Protein AF-A0A128EYY6-F1 (afdb_monomer)

Foldseek 3Di:
DDDDPPPVVVVVVVVPDLFKKKWKKKKFDADLVQQQQLQVQVVCCCVPPVVQWAPWHWDDPSTIIMIITMHSPCQPCVVVQVSVVVSCVPRGPDCVPMDMDTPDMDGD

Structure (mmCIF, N/CA/C/O backbone):
data_AF-A0A128EYY6-F1
#
_entry.id   AF-A0A128EYY6-F1
#
loop_
_atom_site.group_PDB
_atom_site.id
_atom_site.type_symbol
_atom_site.label_atom_id
_atom_site.label_alt_id
_atom_site.label_comp_id
_atom_site.label_asym_id
_atom_site.label_entity_id
_atom_site.label_seq_id
_atom_site.pdbx_PDB_ins_code
_atom_site.Cartn_x
_atom_site.Cartn_y
_atom_site.Cartn_z
_atom_site.occupancy
_atom_site.B_iso_or_equiv
_atom_site.auth_seq_id
_atom_site.auth_comp_id
_atom_site.auth_asym_id
_atom_site.auth_atom_id
_atom_site.pdbx_PDB_model_num
ATOM 1 N N . MET A 1 1 ? 46.166 -17.366 -8.902 1.00 38.81 1 MET A N 1
ATOM 2 C CA . MET A 1 1 ? 45.695 -16.127 -9.554 1.00 38.81 1 MET A CA 1
ATOM 3 C C . MET A 1 1 ? 44.669 -16.522 -10.600 1.00 38.81 1 MET A C 1
ATOM 5 O O . MET A 1 1 ? 45.054 -16.881 -11.702 1.00 38.81 1 MET A O 1
ATOM 9 N N . PHE A 1 2 ? 43.388 -16.547 -10.237 1.00 36.69 2 PHE A N 1
ATOM 10 C CA . PHE A 1 2 ? 42.311 -16.664 -11.217 1.00 36.69 2 PHE A CA 1
ATOM 11 C C . PHE A 1 2 ? 41.722 -15.268 -11.385 1.00 36.69 2 PHE A C 1
ATOM 13 O O . PHE A 1 2 ? 41.136 -14.720 -10.456 1.00 36.69 2 PHE A O 1
ATOM 20 N N . ASN A 1 3 ? 41.988 -14.673 -12.546 1.00 44.25 3 ASN A N 1
ATOM 21 C CA . ASN A 1 3 ? 41.370 -13.431 -12.988 1.00 44.25 3 ASN A CA 1
ATOM 22 C C . ASN A 1 3 ? 39.874 -13.704 -13.175 1.00 44.25 3 ASN A C 1
ATOM 24 O O . ASN A 1 3 ? 39.481 -14.343 -14.149 1.00 44.25 3 ASN A O 1
ATOM 28 N N . CYS A 1 4 ? 39.056 -13.259 -12.225 1.00 40.97 4 CYS A N 1
ATOM 29 C CA . CYS A 1 4 ? 37.609 -13.200 -12.386 1.00 40.97 4 CYS A CA 1
ATOM 30 C C . CYS A 1 4 ? 37.292 -11.939 -13.210 1.00 40.97 4 CYS A C 1
ATOM 32 O O . CYS A 1 4 ? 37.697 -10.850 -12.798 1.00 40.97 4 CYS A O 1
ATOM 34 N N . PRO A 1 5 ? 36.648 -12.035 -14.385 1.00 48.62 5 PRO A N 1
ATOM 35 C CA . PRO A 1 5 ? 36.385 -10.874 -15.220 1.00 48.62 5 PRO A CA 1
ATOM 36 C C . PRO A 1 5 ? 35.180 -10.108 -14.660 1.00 48.62 5 PRO A C 1
ATOM 38 O O . PRO A 1 5 ? 34.040 -10.320 -15.061 1.00 48.62 5 PRO A O 1
ATOM 41 N N . THR A 1 6 ? 35.444 -9.169 -13.753 1.00 53.59 6 THR A N 1
ATOM 42 C CA . THR A 1 6 ? 34.456 -8.275 -13.114 1.00 53.59 6 THR A CA 1
ATOM 43 C C . THR A 1 6 ? 33.701 -7.370 -14.108 1.00 53.59 6 THR A C 1
ATOM 45 O O . THR A 1 6 ? 32.772 -6.667 -13.730 1.00 53.59 6 THR A O 1
ATOM 48 N N . LEU A 1 7 ? 34.066 -7.378 -15.394 1.00 46.00 7 LEU A N 1
ATOM 49 C CA . LEU A 1 7 ? 33.494 -6.510 -16.432 1.00 46.00 7 LEU A CA 1
ATOM 50 C C . LEU A 1 7 ? 32.302 -7.117 -17.196 1.00 46.00 7 LEU A C 1
ATOM 52 O O . LEU A 1 7 ? 31.549 -6.371 -17.822 1.00 46.00 7 LEU A O 1
ATOM 56 N N . VAL A 1 8 ? 32.086 -8.438 -17.137 1.00 50.12 8 VAL A N 1
ATOM 57 C CA . VAL A 1 8 ? 30.970 -9.078 -17.870 1.00 50.12 8 VAL A CA 1
ATOM 58 C C . VAL A 1 8 ? 29.649 -8.983 -17.094 1.00 50.12 8 VAL A C 1
ATOM 60 O O . VAL A 1 8 ? 28.594 -8.854 -17.705 1.00 50.12 8 VAL A O 1
ATOM 63 N N . LEU A 1 9 ? 29.702 -8.953 -15.756 1.00 50.09 9 LEU A N 1
ATOM 64 C CA . LEU A 1 9 ? 28.513 -8.784 -14.909 1.00 50.09 9 LEU A CA 1
ATOM 65 C C . LEU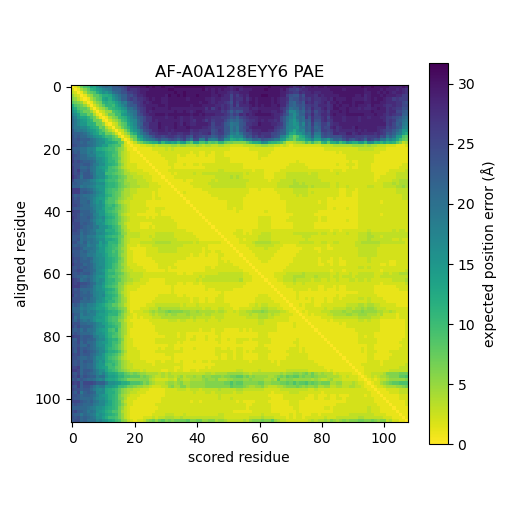 A 1 9 ? 27.891 -7.390 -15.039 1.00 50.09 9 LEU A C 1
ATOM 67 O O . LEU A 1 9 ? 26.677 -7.287 -15.168 1.00 50.09 9 LEU A O 1
ATOM 71 N N . ASN A 1 10 ? 28.706 -6.331 -15.097 1.00 47.41 10 ASN A N 1
ATOM 72 C CA . ASN A 1 10 ? 28.181 -4.973 -15.259 1.00 47.41 10 ASN A CA 1
ATOM 73 C C . ASN A 1 10 ? 27.470 -4.789 -16.605 1.00 47.41 10 ASN A C 1
ATOM 75 O O . ASN A 1 10 ? 26.422 -4.168 -16.660 1.00 47.41 10 ASN A O 1
ATOM 79 N N . THR A 1 11 ? 28.000 -5.354 -17.692 1.00 48.44 11 THR A N 1
ATOM 80 C CA . THR A 1 11 ? 27.432 -5.134 -19.035 1.00 48.44 11 THR A CA 1
ATOM 81 C C . THR A 1 11 ? 26.133 -5.920 -19.265 1.00 48.44 11 THR A C 1
ATOM 83 O O . THR A 1 11 ? 25.305 -5.495 -20.061 1.00 48.44 11 THR A O 1
ATOM 86 N N . LEU A 1 12 ? 25.928 -7.038 -18.558 1.00 48.50 12 LEU A N 1
ATOM 87 C CA . LEU A 1 12 ? 24.669 -7.791 -18.601 1.00 48.50 12 LEU A CA 1
ATOM 88 C C . LEU A 1 12 ? 23.585 -7.185 -17.698 1.00 48.50 12 LEU A C 1
ATOM 90 O O . LEU A 1 12 ? 22.416 -7.282 -18.057 1.00 48.50 12 LEU A O 1
ATOM 94 N N . LEU A 1 13 ? 23.960 -6.520 -16.595 1.00 49.78 13 LEU A N 1
ATOM 95 C CA . LEU A 1 13 ? 23.015 -5.772 -15.756 1.00 49.78 13 LEU A CA 1
ATOM 96 C C . LEU A 1 13 ? 22.379 -4.594 -16.515 1.00 49.78 13 LEU A C 1
ATOM 98 O O . LEU A 1 13 ? 21.193 -4.367 -16.378 1.00 49.78 13 LEU A O 1
ATOM 102 N N . TYR A 1 14 ? 23.137 -3.893 -17.368 1.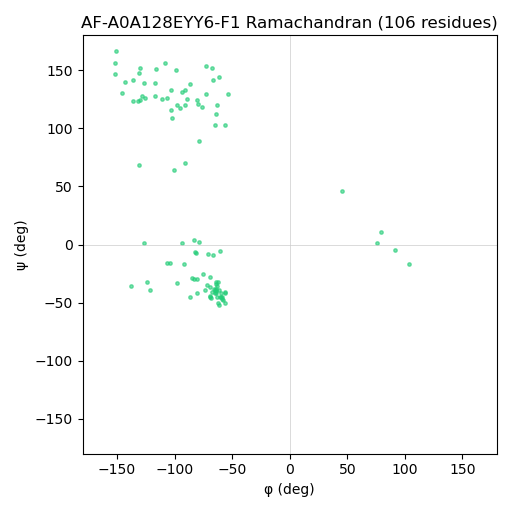00 46.44 14 TYR A N 1
ATOM 103 C CA . TYR A 1 14 ? 22.616 -2.773 -18.174 1.00 46.44 14 TYR A CA 1
ATOM 104 C C . TYR A 1 14 ? 21.892 -3.193 -19.473 1.00 46.44 14 TYR A C 1
ATOM 106 O O . TYR A 1 14 ? 21.396 -2.329 -20.195 1.00 46.44 14 TYR A O 1
ATOM 114 N N . ALA A 1 15 ? 21.901 -4.483 -19.836 1.00 48.53 15 ALA A N 1
ATOM 115 C C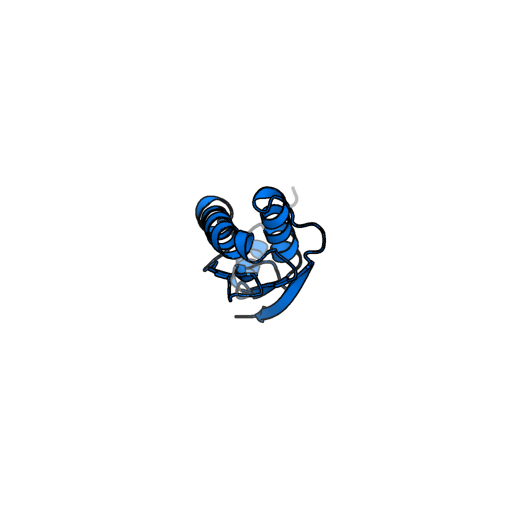A . ALA A 1 15 ? 21.370 -4.979 -21.115 1.00 48.53 15 ALA A CA 1
ATOM 116 C C . ALA A 1 15 ? 20.035 -5.734 -20.992 1.00 48.53 15 ALA A C 1
ATOM 118 O O . ALA A 1 15 ? 19.356 -5.926 -22.002 1.00 48.53 15 ALA A O 1
ATOM 119 N N . TYR A 1 16 ? 19.649 -6.144 -19.784 1.00 53.91 16 TYR A N 1
ATOM 120 C CA . TYR A 1 16 ? 18.244 -6.336 -19.443 1.00 53.91 16 TYR A CA 1
ATOM 121 C C . TYR A 1 16 ? 17.709 -4.942 -19.126 1.00 53.91 16 TYR A C 1
ATOM 123 O O . TYR A 1 16 ? 18.308 -4.253 -18.309 1.00 53.91 16 TYR A O 1
ATOM 131 N N . GLY A 1 17 ? 16.648 -4.479 -19.790 1.00 56.06 17 GLY A N 1
ATOM 132 C CA . GLY A 1 17 ? 15.929 -3.330 -19.238 1.00 56.06 17 GLY A CA 1
ATOM 133 C C . GLY A 1 17 ? 15.570 -3.686 -17.800 1.00 56.06 17 GLY A C 1
ATOM 134 O O . GLY A 1 17 ? 15.104 -4.806 -17.583 1.00 56.06 17 GLY A O 1
ATOM 135 N N . ASP A 1 18 ? 15.873 -2.813 -16.837 1.00 71.12 18 ASP A N 1
ATOM 136 C CA . ASP A 1 18 ? 15.404 -2.996 -15.466 1.00 71.12 18 ASP A CA 1
ATOM 137 C C . ASP A 1 18 ? 13.881 -3.103 -15.564 1.00 71.12 18 ASP A C 1
ATOM 139 O O . ASP A 1 18 ? 13.204 -2.121 -15.876 1.00 71.12 18 ASP A O 1
ATOM 143 N N . PHE A 1 19 ? 13.360 -4.329 -15.461 1.00 84.62 19 PHE A N 1
ATOM 144 C CA . PHE A 1 19 ? 11.930 -4.564 -15.533 1.00 84.62 19 PHE A CA 1
ATOM 145 C C . PHE A 1 19 ? 11.331 -3.862 -14.330 1.00 84.62 19 PHE A C 1
ATOM 147 O O . PHE A 1 19 ? 11.593 -4.243 -13.191 1.00 84.62 19 PHE A O 1
ATOM 154 N N . MET A 1 20 ? 10.566 -2.812 -14.589 1.00 94.12 20 MET A N 1
ATOM 155 C CA . MET A 1 20 ? 9.792 -2.154 -13.560 1.00 94.12 20 MET A CA 1
ATOM 156 C C . MET A 1 20 ? 8.458 -2.878 -13.456 1.00 94.12 20 MET A C 1
ATOM 158 O O . MET A 1 20 ? 7.839 -3.231 -14.457 1.00 94.12 20 MET A O 1
ATOM 162 N N . TYR A 1 21 ? 8.004 -3.081 -12.232 1.00 97.31 21 TYR A N 1
ATOM 163 C CA . TYR A 1 21 ? 6.723 -3.679 -11.921 1.00 97.31 21 TYR A CA 1
ATOM 164 C C . TYR A 1 21 ? 5.884 -2.657 -11.180 1.00 97.31 21 TYR A C 1
ATOM 166 O O . TYR A 1 21 ? 6.324 -2.097 -10.177 1.00 97.31 21 TYR A O 1
ATOM 174 N N . ARG A 1 22 ? 4.664 -2.418 -11.654 1.00 98.50 22 ARG A N 1
ATOM 175 C CA . ARG A 1 22 ? 3.635 -1.720 -10.890 1.00 98.50 22 ARG A CA 1
ATOM 176 C C . ARG A 1 22 ? 2.825 -2.745 -10.115 1.00 98.50 22 ARG A C 1
ATOM 178 O O . ARG A 1 22 ? 2.175 -3.599 -10.717 1.00 98.50 22 ARG A O 1
ATOM 185 N N . VAL A 1 23 ? 2.827 -2.626 -8.794 1.00 98.75 23 VAL A N 1
ATOM 186 C CA . VAL A 1 23 ? 2.055 -3.486 -7.896 1.00 98.75 23 VAL A CA 1
ATOM 187 C C . VAL A 1 23 ? 0.882 -2.690 -7.348 1.00 98.75 23 VAL A C 1
ATOM 189 O O . VAL A 1 23 ? 1.067 -1.614 -6.781 1.00 98.75 23 VAL A O 1
ATOM 192 N N . THR A 1 24 ? -0.329 -3.223 -7.501 1.00 98.81 24 THR A N 1
ATOM 193 C CA . THR A 1 24 ? -1.548 -2.654 -6.913 1.00 98.81 24 THR A CA 1
ATOM 194 C C . THR A 1 24 ? -2.060 -3.582 -5.822 1.00 98.81 24 THR A C 1
ATOM 196 O O . THR A 1 24 ? -2.321 -4.760 -6.070 1.00 98.81 24 THR A O 1
ATOM 199 N N . LEU A 1 25 ? -2.245 -3.052 -4.616 1.00 98.88 25 LEU A N 1
ATOM 200 C CA . LEU A 1 25 ? -2.774 -3.753 -3.453 1.00 98.88 25 LEU A CA 1
ATOM 201 C C . LEU A 1 25 ? -4.102 -3.146 -3.002 1.00 98.88 25 LEU A C 1
ATOM 203 O O . LEU A 1 25 ? -4.342 -1.941 -3.115 1.00 98.88 25 LEU A O 1
ATOM 207 N N . VAL A 1 26 ? -4.945 -3.983 -2.400 1.00 98.69 26 VAL A N 1
ATOM 208 C CA . VAL A 1 26 ? -6.184 -3.549 -1.748 1.00 98.69 26 VAL A CA 1
ATOM 209 C C . VAL A 1 26 ? -6.257 -4.145 -0.350 1.00 98.69 26 VAL A C 1
ATOM 211 O O . VAL A 1 26 ? -6.221 -5.364 -0.191 1.00 98.69 26 VAL A O 1
ATOM 214 N N . CYS A 1 27 ? -6.419 -3.294 0.663 1.00 98.50 27 CYS A N 1
ATOM 215 C CA . CYS A 1 27 ? -6.810 -3.704 2.007 1.00 98.50 27 CYS A CA 1
ATOM 216 C C . CYS A 1 27 ? -8.315 -3.515 2.196 1.00 98.50 27 CYS A C 1
ATOM 218 O O . CYS A 1 27 ? -8.846 -2.407 2.079 1.00 98.50 27 CYS A O 1
ATOM 220 N N . ARG A 1 28 ? -8.994 -4.621 2.490 1.00 97.94 28 ARG A N 1
ATOM 221 C CA . ARG A 1 28 ? -10.441 -4.699 2.710 1.00 97.94 28 ARG A CA 1
ATOM 222 C C . ARG A 1 28 ? -10.734 -4.926 4.185 1.00 97.94 28 ARG A C 1
ATOM 224 O O . ARG A 1 28 ? -9.912 -5.496 4.896 1.00 97.94 28 ARG A O 1
ATOM 231 N N . GLY A 1 29 ? -11.931 -4.553 4.631 1.00 96.56 29 GLY A N 1
ATOM 232 C CA . GLY A 1 29 ? -12.408 -4.874 5.983 1.00 96.56 29 GLY A CA 1
ATOM 233 C C . GLY A 1 29 ? -11.855 -3.975 7.093 1.00 96.56 29 GLY A C 1
ATOM 234 O O . GLY A 1 29 ? -12.057 -4.274 8.267 1.00 96.56 29 GLY A O 1
ATOM 235 N N . LEU A 1 30 ? -11.190 -2.870 6.741 1.00 96.12 30 LEU A N 1
ATOM 236 C CA . LEU A 1 30 ? -10.861 -1.815 7.697 1.00 96.12 30 LEU A CA 1
ATOM 237 C C . LEU A 1 30 ? -12.132 -1.112 8.182 1.00 96.12 30 LEU A C 1
ATOM 239 O O . LEU A 1 30 ? -13.134 -1.015 7.467 1.00 96.12 30 LEU A O 1
ATOM 243 N N . ARG A 1 31 ? -12.081 -0.573 9.402 1.00 95.38 31 ARG A N 1
ATOM 244 C CA . ARG A 1 31 ? -13.134 0.326 9.877 1.00 95.38 31 ARG A CA 1
ATOM 245 C C . ARG A 1 31 ? -13.088 1.612 9.057 1.00 95.38 31 ARG A C 1
ATOM 247 O O . ARG A 1 31 ? -12.014 2.113 8.728 1.00 95.38 31 ARG A O 1
ATOM 254 N N . LYS A 1 32 ? -14.259 2.164 8.740 1.00 95.12 32 LYS A N 1
ATOM 255 C CA . LYS A 1 32 ? -14.372 3.321 7.837 1.00 95.12 32 LYS A CA 1
ATOM 256 C C . LYS A 1 32 ? -13.674 4.563 8.377 1.00 95.12 32 LYS A C 1
ATOM 258 O O . LYS A 1 32 ? -13.181 5.373 7.601 1.00 95.12 32 LYS A O 1
ATOM 263 N N . GLU A 1 33 ? -13.664 4.707 9.695 1.00 95.38 33 GLU A N 1
ATOM 264 C CA . GLU A 1 33 ? -12.989 5.783 10.406 1.00 95.38 33 GLU A CA 1
ATOM 265 C C . GLU A 1 33 ? -11.457 5.694 10.338 1.00 95.38 33 GLU A C 1
ATOM 267 O O . GLU A 1 33 ? -10.813 6.738 10.355 1.00 95.38 33 GLU A O 1
ATOM 272 N N . ASP A 1 34 ? -10.885 4.494 10.190 1.00 96.56 34 ASP A N 1
ATOM 273 C CA . ASP A 1 34 ? -9.429 4.290 10.201 1.00 96.56 34 ASP A CA 1
ATOM 274 C C . ASP A 1 34 ? -8.806 4.531 8.810 1.00 96.56 34 ASP A C 1
ATOM 276 O O . ASP A 1 34 ? -7.651 4.933 8.693 1.00 96.56 34 ASP A O 1
ATOM 280 N N . GLY A 1 35 ? -9.573 4.306 7.736 1.00 96.69 35 GLY A N 1
ATOM 281 C CA . GLY A 1 35 ? -9.089 4.347 6.352 1.00 96.69 35 GLY A CA 1
ATOM 282 C C . GLY A 1 35 ? -8.407 5.658 5.925 1.00 96.69 35 GLY A C 1
ATOM 283 O O . GLY A 1 35 ? -7.294 5.603 5.394 1.00 96.69 35 GLY A O 1
ATOM 284 N N . PRO A 1 36 ? -9.017 6.842 6.145 1.00 98.06 36 PRO A N 1
ATOM 285 C CA . PRO A 1 36 ? -8.412 8.115 5.758 1.00 98.06 36 PRO A CA 1
ATOM 286 C C . PRO A 1 36 ? -7.068 8.391 6.444 1.00 98.06 36 PRO A C 1
ATOM 288 O O . PRO A 1 36 ? -6.115 8.789 5.773 1.00 98.06 36 PRO A O 1
ATOM 291 N N . GLU A 1 37 ? -6.968 8.160 7.755 1.00 98.19 37 GLU A N 1
ATOM 292 C CA . GLU A 1 37 ? -5.728 8.386 8.509 1.00 98.19 37 GLU A CA 1
ATOM 293 C C . GLU A 1 37 ? -4.650 7.377 8.100 1.00 98.19 37 GLU A C 1
ATOM 295 O O . GLU A 1 37 ? -3.546 7.784 7.734 1.00 98.19 37 GLU A O 1
ATOM 300 N N . ALA A 1 38 ? -5.009 6.092 7.999 1.00 98.06 38 ALA A N 1
ATOM 301 C CA . ALA A 1 38 ? -4.108 5.046 7.525 1.00 98.06 38 ALA A CA 1
ATOM 302 C C . ALA A 1 38 ? -3.536 5.358 6.133 1.00 98.06 38 ALA A C 1
ATOM 304 O O . ALA A 1 38 ? -2.340 5.189 5.910 1.00 98.06 38 ALA A O 1
ATOM 305 N N . SER A 1 39 ? -4.356 5.870 5.204 1.00 98.38 39 SER A N 1
ATOM 306 C CA . SER A 1 39 ? -3.874 6.257 3.870 1.00 98.38 39 SER A CA 1
ATOM 307 C C . SER A 1 39 ? -2.786 7.332 3.925 1.00 98.38 39 SER A C 1
ATOM 309 O O . S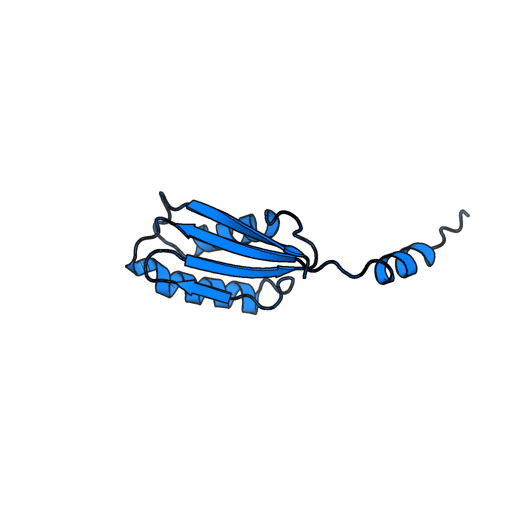ER A 1 39 ? -1.776 7.227 3.231 1.00 98.38 39 SER A O 1
ATOM 311 N N . SER A 1 40 ? -2.958 8.327 4.798 1.00 98.50 40 SER A N 1
ATOM 312 C CA . SER A 1 40 ? -2.026 9.442 4.964 1.00 98.50 40 SER A CA 1
ATOM 313 C C . SER A 1 40 ? -0.712 8.988 5.592 1.00 98.50 40 SER A C 1
ATOM 315 O O . SER A 1 40 ? 0.361 9.353 5.115 1.00 98.50 40 SER A O 1
ATOM 317 N N . ASP A 1 41 ? -0.778 8.170 6.640 1.00 98.56 41 ASP A N 1
ATOM 318 C CA . ASP A 1 41 ? 0.416 7.737 7.366 1.00 98.56 41 ASP A CA 1
ATOM 319 C C . ASP A 1 41 ? 1.238 6.718 6.579 1.00 98.56 41 ASP A C 1
ATOM 321 O O . ASP A 1 41 ? 2.461 6.843 6.506 1.00 98.56 41 ASP A O 1
ATOM 325 N N . ILE A 1 42 ? 0.579 5.792 5.879 1.00 98.56 42 ILE A N 1
ATOM 326 C CA . ILE A 1 42 ? 1.257 4.860 4.973 1.00 98.56 42 ILE A CA 1
ATOM 327 C C . ILE A 1 42 ? 1.915 5.615 3.819 1.00 98.56 42 ILE A C 1
ATOM 329 O O . ILE A 1 42 ? 3.057 5.320 3.471 1.00 98.56 42 ILE A O 1
ATOM 333 N N . MET A 1 43 ? 1.245 6.625 3.253 1.00 98.56 43 MET A N 1
ATOM 334 C CA . MET A 1 43 ? 1.846 7.440 2.198 1.00 98.56 43 MET A CA 1
ATOM 335 C C . MET A 1 43 ? 3.133 8.126 2.682 1.00 98.56 43 MET A C 1
ATOM 337 O O . MET A 1 43 ? 4.158 8.044 2.007 1.00 98.56 43 MET A O 1
ATOM 341 N N . LYS A 1 44 ? 3.125 8.718 3.886 1.00 98.50 44 LYS A N 1
ATOM 342 C CA . LYS A 1 44 ? 4.325 9.338 4.478 1.00 98.50 44 LYS A CA 1
ATOM 343 C C . LYS A 1 44 ? 5.451 8.331 4.705 1.00 98.50 44 LYS A C 1
ATOM 345 O O . LYS A 1 44 ? 6.610 8.681 4.485 1.00 98.50 44 LYS A O 1
ATOM 350 N N . GLU A 1 45 ? 5.130 7.114 5.145 1.00 98.44 45 GLU A N 1
ATOM 351 C CA . GLU A 1 45 ? 6.114 6.049 5.372 1.00 98.44 45 GLU A CA 1
ATOM 352 C C . GLU A 1 45 ? 6.817 5.660 4.066 1.00 98.44 45 GLU A C 1
ATOM 354 O O . GLU A 1 45 ? 8.048 5.679 3.988 1.00 98.44 45 GLU A O 1
ATOM 359 N N . PHE A 1 46 ? 6.053 5.393 3.003 1.00 98.12 46 PHE A N 1
ATOM 360 C CA . PHE A 1 46 ? 6.626 5.060 1.698 1.00 98.12 46 PHE A CA 1
ATOM 361 C C . PHE A 1 46 ? 7.406 6.234 1.096 1.00 98.12 46 PHE A C 1
ATOM 363 O O . PHE A 1 46 ? 8.523 6.047 0.613 1.00 98.12 46 PHE A O 1
ATOM 370 N N . GLU A 1 47 ? 6.886 7.460 1.203 1.00 96.88 47 GLU A N 1
ATOM 371 C CA . GLU A 1 47 ? 7.596 8.655 0.746 1.00 96.88 47 GLU A CA 1
ATOM 372 C C . GLU A 1 47 ? 8.897 8.899 1.507 1.00 96.88 47 GLU A C 1
ATOM 374 O O . GLU A 1 47 ? 9.855 9.385 0.911 1.00 96.88 47 GLU A O 1
ATOM 379 N N . SER A 1 48 ? 8.964 8.604 2.806 1.00 97.31 48 SER A N 1
ATOM 380 C CA . SER A 1 48 ? 10.084 9.010 3.668 1.00 97.31 48 SER A CA 1
ATOM 381 C C . SER A 1 48 ? 11.126 7.916 3.866 1.00 97.31 48 SER A C 1
ATOM 383 O O . SER A 1 48 ? 12.315 8.233 3.965 1.00 97.31 48 SER A O 1
ATOM 385 N N . HIS A 1 49 ? 10.709 6.651 3.883 1.00 97.50 49 HIS A N 1
ATOM 386 C CA . HIS A 1 49 ? 11.530 5.548 4.379 1.00 97.50 49 HIS A CA 1
ATOM 387 C C . HIS A 1 49 ? 11.739 4.425 3.357 1.00 97.50 49 HIS A C 1
ATOM 389 O O . HIS A 1 49 ? 12.835 3.866 3.311 1.00 97.50 49 HIS A O 1
ATOM 395 N N . ARG A 1 50 ? 10.775 4.152 2.468 1.00 95.81 50 ARG A N 1
ATOM 396 C CA . ARG A 1 50 ? 10.870 3.050 1.489 1.00 95.81 50 ARG A CA 1
ATOM 397 C C . ARG A 1 50 ? 11.270 3.516 0.092 1.00 95.81 50 ARG A C 1
ATOM 399 O O . ARG A 1 50 ? 10.525 3.404 -0.873 1.00 95.81 50 ARG A O 1
ATOM 406 N N . LYS A 1 51 ? 12.490 4.050 -0.017 1.00 95.69 51 LYS A N 1
ATOM 407 C CA . LYS A 1 51 ? 13.014 4.719 -1.229 1.00 95.69 51 LYS A CA 1
ATOM 408 C C . LYS A 1 51 ? 13.217 3.819 -2.457 1.00 95.69 51 LYS A C 1
ATOM 410 O O . LYS A 1 51 ? 13.528 4.345 -3.519 1.00 95.69 51 LYS A O 1
ATOM 415 N N . TRP A 1 52 ? 13.084 2.503 -2.309 1.00 95.44 52 TRP A N 1
ATOM 416 C CA . TRP A 1 52 ? 13.098 1.537 -3.416 1.00 95.44 52 TRP A CA 1
ATOM 417 C C . TRP A 1 52 ? 11.747 1.432 -4.136 1.00 95.44 52 TRP A C 1
ATOM 419 O O . TRP A 1 52 ? 11.668 0.800 -5.184 1.00 95.44 52 TRP A O 1
ATOM 429 N N . HIS A 1 53 ? 10.702 2.079 -3.611 1.00 97.31 53 HIS A N 1
ATOM 430 C CA . HIS A 1 53 ? 9.441 2.274 -4.318 1.00 97.31 53 HIS A CA 1
ATOM 431 C C . HIS A 1 53 ? 9.435 3.614 -5.048 1.00 97.31 53 HIS A C 1
ATOM 433 O O . HIS A 1 53 ? 9.714 4.665 -4.466 1.00 97.31 53 HIS A O 1
ATOM 439 N N . ALA A 1 54 ? 9.058 3.581 -6.319 1.00 97.56 54 ALA A N 1
ATOM 440 C CA . ALA A 1 54 ? 8.759 4.750 -7.127 1.00 97.56 54 ALA A CA 1
ATOM 441 C C . ALA A 1 54 ? 7.245 4.990 -7.187 1.00 97.56 54 ALA A C 1
ATOM 443 O O . ALA A 1 54 ? 6.441 4.064 -7.093 1.00 97.56 54 ALA A O 1
ATOM 444 N N . ASN A 1 55 ? 6.866 6.264 -7.327 1.00 97.50 55 ASN A N 1
ATOM 445 C CA . ASN A 1 55 ? 5.481 6.714 -7.494 1.00 97.50 55 ASN A CA 1
ATOM 446 C C . ASN A 1 55 ? 4.457 6.060 -6.535 1.00 97.50 55 ASN A C 1
ATOM 448 O O . ASN A 1 55 ? 3.391 5.648 -7.001 1.00 97.50 55 ASN A O 1
ATOM 452 N N . PRO A 1 56 ? 4.737 5.948 -5.216 1.00 98.31 56 PRO A N 1
ATOM 453 C CA . PRO A 1 56 ? 3.757 5.389 -4.300 1.00 98.31 56 PRO A CA 1
ATOM 454 C C . PRO A 1 56 ? 2.494 6.255 -4.287 1.00 98.31 56 PRO A C 1
ATOM 456 O O . PRO A 1 56 ? 2.561 7.482 -4.373 1.00 98.31 56 PRO A O 1
ATOM 459 N N . ALA A 1 57 ? 1.333 5.626 -4.161 1.00 98.62 57 ALA A N 1
ATOM 460 C CA . ALA A 1 57 ? 0.083 6.307 -3.873 1.00 98.62 57 ALA A CA 1
ATOM 461 C C . ALA A 1 57 ? -0.792 5.416 -2.995 1.00 98.62 57 ALA A C 1
ATOM 463 O O . ALA A 1 57 ? -1.021 4.248 -3.300 1.00 98.62 57 ALA A O 1
ATOM 464 N N . CYS A 1 58 ? -1.306 5.988 -1.909 1.00 98.62 58 CYS A N 1
ATOM 465 C CA . CYS A 1 58 ? -2.211 5.314 -0.987 1.00 98.62 58 CYS A CA 1
ATOM 466 C C . CYS A 1 58 ? -3.483 6.146 -0.833 1.00 98.62 58 CYS A C 1
ATOM 468 O O . CYS A 1 58 ? -3.409 7.335 -0.523 1.00 98.62 58 CYS A O 1
ATOM 470 N N . ALA A 1 59 ? -4.650 5.545 -1.059 1.00 98.44 59 ALA A N 1
ATOM 471 C CA . ALA A 1 59 ? -5.920 6.258 -1.019 1.00 98.44 59 ALA A CA 1
ATOM 472 C C . ALA A 1 59 ? -7.044 5.407 -0.430 1.00 98.44 59 ALA A C 1
ATOM 474 O O . ALA A 1 59 ? -7.185 4.220 -0.724 1.00 98.44 59 ALA A O 1
ATOM 475 N N . TRP A 1 60 ? -7.884 6.050 0.376 1.00 98.44 60 TRP A N 1
ATOM 476 C CA . TRP A 1 60 ? -9.134 5.483 0.866 1.00 98.44 60 TRP A CA 1
ATOM 477 C C . TRP A 1 60 ? -10.279 5.799 -0.103 1.00 98.44 60 TRP A C 1
ATOM 479 O O . TRP A 1 60 ? -10.5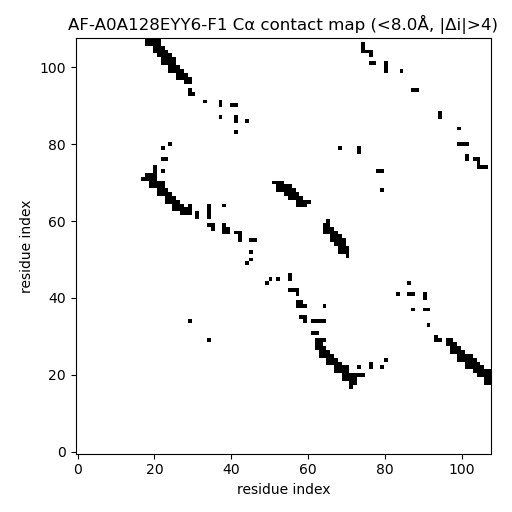33 6.969 -0.389 1.00 98.44 60 TRP A O 1
ATOM 489 N N . ASP A 1 61 ? -10.995 4.779 -0.584 1.00 96.69 61 ASP A N 1
ATOM 490 C CA . ASP A 1 61 ? -12.116 4.951 -1.529 1.00 96.69 61 ASP A CA 1
ATOM 491 C C . ASP A 1 61 ? -13.503 5.061 -0.855 1.00 96.69 61 ASP A C 1
ATOM 493 O O . ASP A 1 61 ? -14.522 5.213 -1.529 1.00 96.69 61 ASP A O 1
ATOM 497 N N . GLY A 1 62 ? -13.549 5.026 0.482 1.00 96.19 62 GLY A N 1
ATOM 498 C CA . GLY A 1 62 ? -14.783 4.985 1.274 1.00 96.19 62 GLY A CA 1
ATOM 499 C C . GLY A 1 62 ? -15.100 3.604 1.857 1.00 96.19 62 GLY A C 1
ATOM 500 O O . GLY A 1 62 ? -15.892 3.511 2.804 1.00 96.19 62 GLY A O 1
ATOM 501 N N . GLU A 1 63 ? -14.474 2.551 1.331 1.00 96.75 63 GLU A N 1
ATOM 502 C CA . GLU A 1 63 ? -14.671 1.161 1.753 1.00 96.75 63 GLU A CA 1
ATOM 503 C C . GLU A 1 63 ? -13.367 0.360 1.857 1.00 96.75 63 GLU A C 1
ATOM 505 O O . GLU A 1 63 ? -13.230 -0.471 2.755 1.00 96.75 63 GLU A O 1
ATOM 510 N N . ASN A 1 64 ? -12.408 0.617 0.972 1.00 98.12 64 ASN A N 1
ATO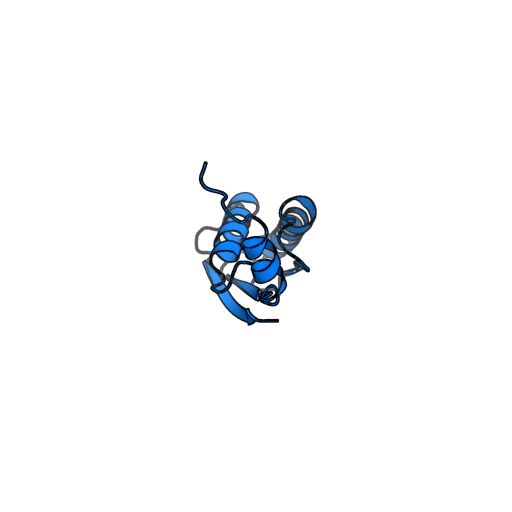M 511 C CA . ASN A 1 64 ? -11.134 -0.074 0.903 1.00 98.12 64 ASN A CA 1
ATOM 512 C C . ASN A 1 64 ? -9.979 0.922 0.836 1.00 98.12 64 ASN A C 1
ATOM 514 O O . ASN A 1 64 ? -10.093 2.033 0.308 1.00 98.12 64 ASN A O 1
ATOM 518 N N . LEU A 1 65 ? -8.837 0.480 1.351 1.00 98.31 65 LEU A N 1
ATOM 519 C CA . LEU A 1 65 ? -7.583 1.195 1.207 1.00 98.31 65 LEU A CA 1
ATOM 520 C C . LEU A 1 65 ? -6.840 0.619 0.005 1.00 98.31 65 LEU A C 1
ATOM 522 O O . LEU A 1 65 ? -6.503 -0.565 -0.004 1.00 98.31 65 LEU A O 1
ATOM 526 N N . LYS A 1 66 ? -6.616 1.444 -1.014 1.00 98.69 66 LYS A N 1
ATOM 527 C CA . LYS A 1 66 ? -5.887 1.070 -2.224 1.00 98.69 66 LYS A CA 1
ATOM 528 C C . LYS A 1 66 ? -4.483 1.635 -2.177 1.00 98.69 66 LYS A C 1
ATOM 530 O O . LYS A 1 66 ? -4.309 2.820 -1.893 1.00 98.69 66 LYS A O 1
ATOM 535 N N . PHE A 1 67 ? -3.511 0.793 -2.484 1.00 98.88 67 PHE A N 1
ATOM 536 C CA . PHE A 1 67 ? -2.111 1.168 -2.557 1.00 98.88 67 PHE A CA 1
ATOM 537 C C . PHE A 1 67 ? -1.537 0.762 -3.907 1.00 98.88 67 PHE A C 1
ATOM 539 O O . PHE A 1 67 ? -1.842 -0.315 -4.410 1.00 98.88 67 PHE A O 1
ATOM 546 N N . VAL A 1 68 ? -0.719 1.626 -4.491 1.00 98.75 68 VAL A N 1
ATOM 547 C CA . VAL A 1 68 ? 0.039 1.336 -5.704 1.00 98.75 68 VAL A CA 1
ATOM 548 C C . VAL A 1 68 ? 1.459 1.853 -5.539 1.00 98.75 68 VAL A C 1
ATOM 550 O O . VAL A 1 68 ? 1.662 2.923 -4.965 1.00 98.75 68 VAL A O 1
ATOM 553 N N . SER A 1 69 ? 2.428 1.107 -6.049 1.00 98.50 69 SER A N 1
ATOM 554 C CA . SER A 1 69 ? 3.813 1.551 -6.184 1.00 98.50 69 SER A CA 1
ATOM 555 C C . SER A 1 69 ? 4.489 0.857 -7.361 1.00 98.50 69 SER A C 1
ATOM 557 O O . SER A 1 69 ? 3.966 -0.104 -7.929 1.00 98.50 69 SER A O 1
ATOM 559 N N . GLU A 1 70 ? 5.645 1.381 -7.750 1.00 98.31 70 GLU A N 1
ATOM 560 C CA . GLU A 1 70 ? 6.485 0.839 -8.810 1.00 98.31 70 GLU A CA 1
ATOM 561 C C . GLU A 1 70 ? 7.836 0.405 -8.233 1.00 98.31 70 GLU A C 1
ATOM 563 O O . GLU A 1 70 ? 8.405 1.099 -7.391 1.00 98.31 70 GLU A O 1
ATOM 568 N N . THR A 1 71 ? 8.364 -0.731 -8.676 1.00 95.31 71 THR A N 1
ATOM 569 C CA . THR A 1 71 ? 9.610 -1.316 -8.158 1.00 95.31 71 THR A CA 1
ATOM 570 C C . THR A 1 71 ? 10.301 -2.153 -9.231 1.00 95.31 71 THR A C 1
ATOM 572 O O . THR A 1 71 ? 9.640 -2.779 -10.047 1.00 95.31 71 THR A O 1
ATOM 575 N N . ASP A 1 72 ? 11.631 -2.183 -9.230 1.00 94.62 72 ASP A N 1
ATOM 576 C CA . ASP A 1 72 ? 12.472 -2.956 -10.157 1.00 94.62 72 ASP A CA 1
ATOM 577 C C . ASP A 1 72 ? 12.661 -4.434 -9.748 1.00 94.62 72 ASP A C 1
ATOM 579 O O . ASP A 1 72 ? 13.413 -5.179 -10.381 1.00 94.62 72 ASP A O 1
ATOM 583 N N . PHE A 1 73 ? 11.995 -4.876 -8.675 1.00 92.06 73 PHE A N 1
ATOM 584 C CA . PHE A 1 73 ? 12.224 -6.186 -8.060 1.00 92.06 73 PHE A CA 1
ATOM 585 C C . PHE A 1 73 ? 10.981 -7.086 -8.016 1.00 92.06 73 PHE A C 1
ATOM 587 O O . PHE A 1 73 ? 11.087 -8.299 -8.208 1.00 92.06 73 PHE A O 1
ATOM 594 N N . ASP A 1 74 ? 9.808 -6.516 -7.740 1.00 94.69 74 ASP A N 1
ATOM 595 C CA . ASP A 1 74 ? 8.653 -7.265 -7.229 1.00 94.69 74 ASP A CA 1
ATOM 596 C C . ASP A 1 74 ? 7.724 -7.802 -8.330 1.00 94.69 74 ASP A C 1
ATOM 598 O O . ASP A 1 74 ? 6.597 -7.343 -8.521 1.00 94.69 74 ASP A O 1
ATOM 602 N N . ASN A 1 75 ? 8.207 -8.799 -9.069 1.00 96.06 75 ASN A N 1
ATOM 603 C CA . ASN A 1 75 ? 7.492 -9.376 -10.211 1.00 96.06 75 ASN A CA 1
ATOM 604 C C . ASN A 1 75 ? 6.251 -10.217 -9.854 1.00 96.06 75 ASN A C 1
ATOM 606 O O . ASN A 1 75 ? 5.513 -10.627 -10.752 1.00 96.06 75 ASN A O 1
ATOM 610 N N . ASP A 1 76 ? 6.016 -10.490 -8.571 1.00 97.56 76 ASP A N 1
ATOM 611 C CA . ASP A 1 76 ? 4.854 -11.227 -8.070 1.00 97.56 76 ASP A CA 1
ATOM 612 C C . ASP A 1 76 ? 4.072 -10.476 -6.977 1.00 97.56 76 ASP A C 1
ATOM 614 O O . ASP A 1 76 ? 3.049 -10.976 -6.496 1.00 97.56 76 ASP A O 1
ATOM 618 N N . GLY A 1 77 ? 4.508 -9.260 -6.630 1.00 98.06 77 GLY A N 1
ATOM 619 C CA . GLY A 1 77 ? 3.846 -8.369 -5.682 1.00 98.06 77 GLY A CA 1
ATOM 620 C C . GLY A 1 77 ? 4.016 -8.753 -4.208 1.00 98.06 77 GLY A C 1
ATOM 621 O O . GLY A 1 77 ? 3.415 -8.101 -3.349 1.00 98.06 77 GLY A O 1
ATOM 622 N N . GLN A 1 78 ? 4.752 -9.824 -3.885 1.00 98.50 78 GLN A N 1
ATOM 623 C CA . GLN A 1 78 ? 4.850 -10.328 -2.512 1.00 98.50 78 GLN A CA 1
ATOM 624 C C . GLN A 1 78 ? 5.678 -9.412 -1.611 1.00 98.50 78 GLN A C 1
ATOM 626 O O . GLN A 1 78 ? 5.346 -9.273 -0.433 1.00 98.50 78 GLN A O 1
ATOM 631 N N . ALA A 1 79 ? 6.723 -8.768 -2.136 1.00 97.94 79 ALA A N 1
ATOM 632 C CA . ALA A 1 79 ? 7.552 -7.870 -1.331 1.00 97.94 79 ALA A CA 1
ATOM 633 C C . ALA A 1 79 ? 6.777 -6.601 -0.942 1.00 97.94 79 ALA A C 1
ATOM 635 O O . ALA A 1 79 ? 6.764 -6.197 0.219 1.00 97.94 79 ALA A O 1
ATOM 636 N N . THR A 1 80 ? 6.052 -6.016 -1.895 1.00 98.44 80 THR A N 1
ATOM 637 C CA . THR A 1 80 ? 5.187 -4.856 -1.657 1.00 98.44 80 THR A CA 1
ATOM 638 C C . THR A 1 80 ? 4.044 -5.218 -0.714 1.00 98.44 80 THR A C 1
ATOM 640 O O . THR A 1 80 ? 3.696 -4.422 0.159 1.00 98.44 80 THR A O 1
ATOM 643 N N . LEU A 1 81 ? 3.465 -6.420 -0.856 1.00 98.69 81 LEU A N 1
ATOM 644 C CA . LEU A 1 81 ? 2.435 -6.935 0.051 1.00 98.69 81 LEU A CA 1
ATOM 645 C C . LEU A 1 81 ? 2.934 -6.987 1.501 1.00 98.69 81 LEU A C 1
ATOM 647 O O . LEU A 1 81 ? 2.215 -6.534 2.391 1.00 98.69 81 LEU A O 1
ATOM 651 N N . ASP A 1 82 ? 4.131 -7.530 1.727 1.00 98.50 82 ASP A N 1
ATOM 652 C CA . ASP A 1 82 ? 4.742 -7.657 3.055 1.00 98.50 82 ASP A CA 1
ATOM 653 C C . ASP A 1 82 ? 4.955 -6.279 3.701 1.00 98.50 82 ASP A C 1
ATOM 655 O O . ASP A 1 82 ? 4.427 -5.992 4.776 1.00 98.50 82 ASP A O 1
ATOM 659 N N . GLU A 1 83 ? 5.601 -5.359 2.983 1.00 98.44 83 GLU A N 1
ATOM 660 C CA . GLU A 1 83 ? 5.901 -4.011 3.480 1.00 98.44 83 GLU A CA 1
ATOM 661 C C . GLU A 1 83 ? 4.646 -3.158 3.722 1.00 98.44 83 GLU A C 1
ATOM 663 O O . GLU A 1 83 ? 4.563 -2.384 4.686 1.00 98.44 83 GLU A O 1
ATOM 668 N N . PHE A 1 84 ? 3.642 -3.283 2.853 1.00 98.56 84 PHE A N 1
ATOM 669 C CA . PHE A 1 84 ? 2.351 -2.643 3.067 1.00 98.56 84 PHE A CA 1
ATOM 670 C C . PHE A 1 84 ? 1.596 -3.286 4.242 1.00 98.56 84 PHE A C 1
ATOM 672 O O . PHE A 1 84 ? 0.958 -2.576 5.021 1.00 98.56 84 PHE A O 1
ATOM 679 N N . GLY A 1 85 ? 1.710 -4.603 4.424 1.00 98.19 85 GLY A N 1
ATOM 680 C CA . GLY A 1 85 ? 1.179 -5.331 5.576 1.00 98.19 85 GLY A CA 1
ATOM 681 C C . GLY A 1 85 ? 1.767 -4.854 6.906 1.00 98.19 85 GLY A C 1
ATOM 682 O O . GLY A 1 85 ? 1.008 -4.574 7.838 1.00 98.19 85 GLY A O 1
ATOM 683 N N . ASP A 1 86 ? 3.085 -4.655 6.973 1.00 98.19 86 ASP A N 1
ATOM 684 C CA . ASP A 1 86 ? 3.765 -4.055 8.130 1.00 98.19 86 ASP A CA 1
ATOM 685 C C . ASP A 1 86 ? 3.190 -2.675 8.467 1.00 98.19 86 ASP A C 1
ATOM 687 O O . ASP A 1 86 ? 2.947 -2.335 9.627 1.00 98.19 86 ASP A O 1
ATOM 691 N N . CYS A 1 87 ? 2.912 -1.884 7.433 1.00 98.44 87 CYS A N 1
ATOM 692 C CA . CYS A 1 87 ? 2.286 -0.575 7.558 1.00 98.44 87 CYS A CA 1
ATOM 693 C C . CYS A 1 87 ? 0.872 -0.643 8.148 1.00 98.44 87 CYS A C 1
ATOM 695 O O . CYS A 1 87 ? 0.542 0.140 9.040 1.00 98.44 87 CYS A O 1
ATOM 697 N N . ILE A 1 88 ? 0.041 -1.581 7.684 1.00 98.25 88 ILE A N 1
ATOM 698 C CA . ILE A 1 88 ? -1.289 -1.812 8.261 1.00 98.25 88 ILE A CA 1
ATOM 699 C C . ILE A 1 88 ? -1.162 -2.173 9.743 1.00 98.25 88 ILE A C 1
ATOM 701 O O . ILE A 1 88 ? -1.861 -1.593 10.574 1.00 98.25 88 ILE A O 1
ATOM 705 N N . ALA A 1 89 ? -0.249 -3.082 10.086 1.00 97.31 89 ALA A N 1
ATOM 706 C CA . ALA A 1 89 ? -0.033 -3.506 11.465 1.00 97.31 89 ALA A CA 1
ATOM 707 C C . ALA A 1 89 ? 0.471 -2.371 12.376 1.00 97.31 89 ALA A C 1
ATOM 709 O O . ALA A 1 89 ? 0.140 -2.351 13.563 1.00 97.31 89 ALA A O 1
ATOM 710 N N . ALA A 1 90 ? 1.253 -1.433 11.833 1.00 97.31 90 ALA A N 1
ATOM 711 C CA . ALA A 1 90 ? 1.813 -0.308 12.575 1.00 97.31 90 ALA A CA 1
ATOM 712 C C . ALA A 1 90 ? 0.826 0.856 12.767 1.00 97.31 90 ALA A C 1
ATOM 714 O O . ALA A 1 90 ? 0.782 1.443 13.849 1.00 97.31 90 ALA A O 1
ATOM 715 N N . TYR A 1 91 ? 0.050 1.201 11.735 1.00 97.50 91 TYR A N 1
ATOM 716 C CA . TYR A 1 91 ? -0.749 2.433 11.720 1.00 97.50 91 TYR A CA 1
ATOM 717 C C . TYR A 1 91 ? -2.243 2.226 11.969 1.00 97.50 91 TYR A C 1
ATOM 719 O O . TYR A 1 91 ? -2.942 3.175 12.315 1.00 97.50 91 TYR A O 1
ATOM 727 N N . VAL A 1 92 ? -2.760 1.001 11.851 1.00 96.69 92 VAL A N 1
ATOM 728 C CA . VAL A 1 92 ? -4.176 0.716 12.109 1.00 96.69 92 VAL A CA 1
ATOM 729 C C . VAL A 1 92 ? -4.324 0.045 13.470 1.00 96.69 92 VAL A C 1
ATOM 731 O O . VAL A 1 92 ? -3.900 -1.084 13.672 1.00 96.69 92 VAL A O 1
ATOM 734 N N . THR A 1 93 ? -4.997 0.700 14.417 1.00 91.25 93 THR A N 1
ATOM 735 C CA . THR A 1 93 ? -5.138 0.163 15.788 1.00 91.25 93 THR A CA 1
ATOM 736 C C . THR A 1 93 ? -5.938 -1.147 15.847 1.00 91.25 93 THR A C 1
ATOM 738 O O . THR A 1 93 ? -5.659 -2.006 16.681 1.00 91.25 93 THR A O 1
ATOM 741 N N . ASN A 1 94 ? -6.945 -1.322 14.986 1.00 90.06 94 ASN A N 1
ATOM 742 C CA . ASN A 1 94 ? -7.780 -2.525 14.963 1.00 90.06 94 ASN A CA 1
ATOM 743 C C . ASN A 1 94 ? -7.913 -3.092 13.546 1.00 90.06 94 ASN A C 1
ATOM 745 O O . ASN A 1 94 ? -8.988 -3.080 12.951 1.00 90.06 94 ASN A O 1
ATOM 749 N N . TYR A 1 95 ? -6.806 -3.612 13.018 1.00 92.25 95 TYR A N 1
ATOM 750 C CA . TYR A 1 95 ? -6.770 -4.278 11.714 1.00 92.25 95 TYR A CA 1
ATOM 751 C C . TYR A 1 95 ? -7.293 -5.727 11.747 1.00 92.25 95 TYR A C 1
ATOM 753 O O . TYR A 1 95 ? -7.265 -6.416 10.726 1.00 92.25 95 TYR A O 1
ATOM 761 N N . CYS A 1 96 ? -7.762 -6.228 12.897 1.00 87.69 96 CYS A N 1
ATOM 762 C CA . CYS A 1 96 ? -8.235 -7.604 13.032 1.00 87.69 96 CYS A CA 1
ATOM 763 C C . CYS A 1 96 ? -9.458 -7.850 12.131 1.00 87.69 96 CYS A C 1
ATOM 765 O O . CYS A 1 96 ? -10.486 -7.191 12.273 1.00 87.69 96 CYS A O 1
ATOM 767 N N . GLY A 1 97 ? -9.339 -8.803 11.203 1.00 89.00 97 GLY A N 1
ATOM 768 C CA . GLY A 1 97 ? -10.362 -9.086 10.189 1.00 89.00 97 GLY A CA 1
ATOM 769 C C . GLY A 1 97 ? -10.191 -8.312 8.879 1.00 89.00 97 GLY A C 1
ATOM 770 O O . GLY A 1 97 ? -10.923 -8.589 7.929 1.00 89.00 97 GLY A O 1
ATOM 771 N N . SER A 1 98 ? -9.221 -7.396 8.799 1.00 95.81 98 SER A N 1
ATOM 772 C CA . SER A 1 98 ? -8.802 -6.831 7.519 1.00 95.81 98 SER A CA 1
ATOM 773 C C . SER A 1 98 ? -7.999 -7.844 6.704 1.00 95.81 98 SER A C 1
ATOM 775 O O . SER A 1 98 ? -7.381 -8.763 7.250 1.00 95.81 98 SER A O 1
ATOM 777 N N . GLN A 1 99 ? -8.030 -7.691 5.385 1.00 97.75 99 GLN A N 1
ATOM 778 C CA . GLN A 1 99 ? -7.290 -8.538 4.461 1.00 97.75 99 GLN A CA 1
ATOM 779 C C . GLN A 1 99 ? -6.632 -7.676 3.393 1.00 97.75 99 GLN A C 1
ATOM 781 O O . GLN A 1 99 ? -7.323 -6.959 2.668 1.00 97.75 99 GLN A O 1
ATOM 786 N N . VAL A 1 100 ? -5.313 -7.802 3.267 1.00 98.31 100 VAL A N 1
ATOM 787 C CA . VAL A 1 100 ? -4.558 -7.249 2.143 1.00 98.31 100 VAL A CA 1
ATOM 788 C C . VAL A 1 100 ? -4.479 -8.299 1.038 1.00 98.31 100 VAL A C 1
ATOM 790 O O . VAL A 1 100 ? -4.186 -9.466 1.302 1.00 98.31 100 VAL A O 1
ATOM 793 N N . VAL A 1 101 ? -4.763 -7.892 -0.195 1.00 98.31 101 VAL A N 1
ATOM 794 C CA . VAL A 1 101 ? -4.630 -8.727 -1.392 1.00 98.31 101 VAL A CA 1
ATOM 795 C C . VAL A 1 101 ? -3.873 -7.978 -2.480 1.00 98.31 101 VAL A C 1
ATOM 797 O O . VAL A 1 101 ? -4.019 -6.763 -2.613 1.00 98.31 101 VAL A O 1
ATOM 800 N N . ILE A 1 102 ? -3.113 -8.720 -3.283 1.00 98.75 102 ILE A N 1
ATOM 801 C CA . ILE A 1 102 ? -2.550 -8.220 -4.539 1.00 98.75 102 ILE A CA 1
ATOM 802 C C . ILE A 1 102 ? -3.681 -8.183 -5.568 1.00 98.75 102 ILE A C 1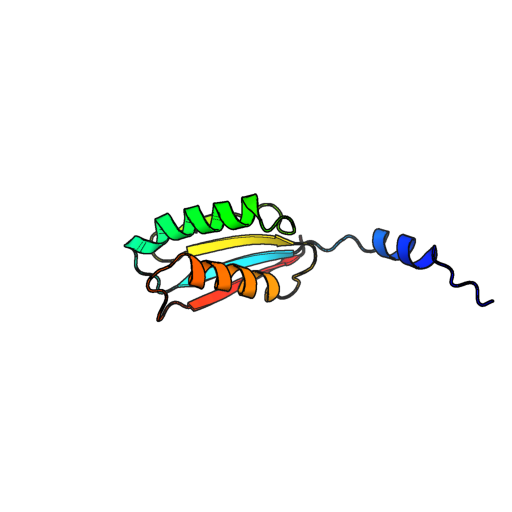
ATOM 804 O O . ILE A 1 102 ? -4.301 -9.209 -5.854 1.00 98.75 102 ILE A O 1
ATOM 808 N N . GLU A 1 103 ? -3.990 -6.992 -6.074 1.00 98.56 103 GLU A N 1
ATOM 809 C CA . GLU A 1 103 ? -4.996 -6.770 -7.116 1.00 98.56 103 GLU A CA 1
ATOM 810 C C . GLU A 1 103 ? -4.387 -6.945 -8.512 1.00 98.56 103 GLU A C 1
ATOM 812 O O . GLU A 1 103 ? -4.974 -7.643 -9.340 1.00 98.56 103 GLU A O 1
ATOM 817 N N . SER A 1 104 ? -3.202 -6.378 -8.761 1.00 98.62 104 SER A N 1
ATOM 818 C CA . SER A 1 104 ? -2.453 -6.587 -10.004 1.00 98.62 104 SER A CA 1
ATOM 819 C C . SER A 1 104 ? -0.944 -6.452 -9.808 1.00 98.62 104 SER A C 1
ATOM 821 O O . SER A 1 104 ? -0.478 -5.785 -8.882 1.00 98.62 104 SER A O 1
ATOM 823 N N . VAL A 1 105 ? -0.201 -7.095 -10.710 1.00 98.44 105 VAL A N 1
ATOM 824 C CA . VAL A 1 105 ? 1.228 -6.866 -10.944 1.00 98.44 105 VAL A CA 1
ATOM 825 C C . VAL A 1 105 ? 1.409 -6.723 -12.449 1.00 98.44 105 VAL A C 1
ATOM 827 O O . VAL A 1 105 ? 0.982 -7.594 -13.212 1.00 98.44 105 VAL A O 1
ATOM 830 N N . GLU A 1 106 ? 1.981 -5.606 -12.877 1.00 98.00 106 GLU A N 1
ATOM 831 C CA . GLU A 1 106 ? 2.128 -5.232 -14.284 1.00 98.00 106 GLU A CA 1
ATOM 832 C C . GLU A 1 106 ? 3.586 -4.866 -14.562 1.00 98.00 106 GLU A C 1
ATOM 834 O O . GLU A 1 106 ? 4.139 -4.031 -13.859 1.00 98.00 106 GLU A O 1
ATOM 839 N N . GLU A 1 107 ? 4.203 -5.459 -15.584 1.00 96.00 107 GLU A N 1
ATOM 840 C CA . GLU A 1 107 ? 5.492 -4.990 -16.115 1.00 96.00 107 GLU A CA 1
ATOM 841 C C . GLU A 1 107 ? 5.267 -3.674 -16.887 1.00 96.00 107 GLU A C 1
ATOM 843 O O . GLU A 1 107 ? 4.351 -3.610 -17.717 1.00 96.00 107 GLU A O 1
ATOM 848 N N . ILE A 1 108 ? 6.052 -2.628 -16.596 1.00 92.62 108 ILE A N 1
ATOM 849 C CA . ILE A 1 108 ? 5.882 -1.259 -17.131 1.00 92.62 108 ILE A CA 1
ATOM 850 C C . ILE A 1 108 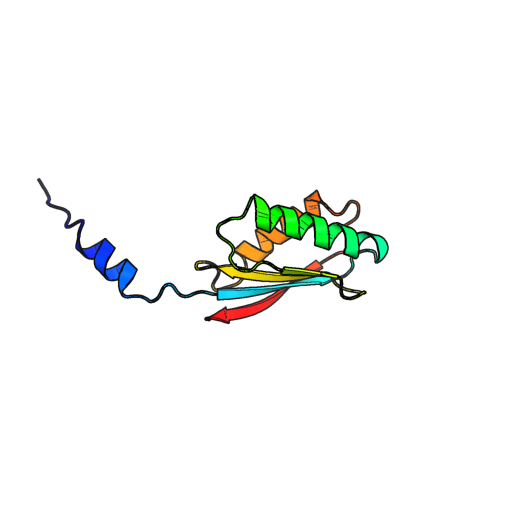? 7.130 -0.700 -17.816 1.00 92.62 108 ILE A C 1
ATOM 852 O O . ILE A 1 108 ? 8.259 -1.095 -17.452 1.00 92.62 108 ILE A O 1
#

pLDDT: mean 88.91, std 18.31, range [36.69, 98.88]

Secondary structure (DSSP, 8-state):
-----HHHHHHHHTTS----EEEEEEEES--TTTHHHHHHHHHHHHHHT-TT-EEEEEEE-SS-EEEEEEESS-TTSHHHHHHHHHHHHHH-TT-TT-EEEEEEEEE-

Radius of gyration: 17.48 Å; Cα contacts (8 Å, |Δi|>4): 173; chains: 1; bounding box: 60×26×37 Å

Nearest PDB structures (foldseek):
  6fxd-assembly1_A-2  TM=5.298E-01  e=2.572E-01  Pseudomonas fluorescens
  6fxd-assembly1_B-2  TM=5.571E-01  e=3.825E-01  Pseudomonas fluorescens
  2lqj-assembly1_A  TM=4.081E-01  e=8.926E-02  Mycobacterium tuberculosis
  6eo5-as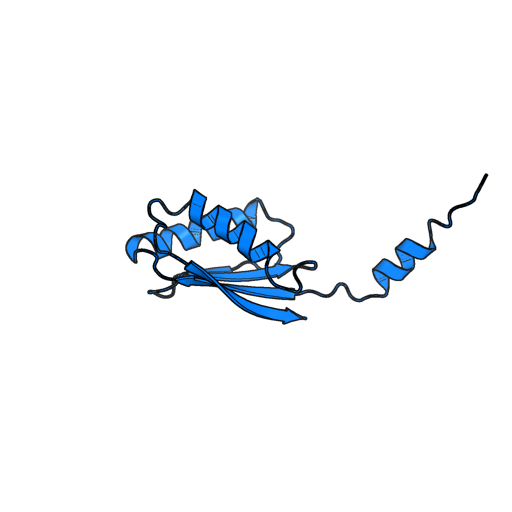sembly2_B  TM=5.542E-01  e=2.604E+00  Physcomitrium patens
  6eo4-assembly2_B  TM=5.533E-01  e=4.137E+00  Physcomitrium patens

Organism: NCBI:txid646534

Mean predicted aligned error: 7.58 Å

Sequence (108 aa):
MFNCPTLVLNTLLYAYGDFMYRVTLVCRGLRKEDGPEASSDIMKEFESHRKWHANPACAWDGENLKFVSETDFDNDGQATLDEFGDCIAAYVTNYCGSQVVIESVEEI

Solvent-accessible surface area (backbone atoms only — not comparable to full-atom values): 6164 Å² total; per-residue (Å²): 138,80,87,73,73,76,66,60,61,59,58,53,62,74,65,45,76,79,56,28,19,38,32,32,36,38,36,36,61,52,54,72,84,52,34,61,58,39,22,54,53,48,38,50,45,46,76,74,70,41,77,73,49,42,81,69,47,46,43,51,79,79,65,38,38,38,36,37,34,29,27,69,74,43,83,79,31,59,61,60,48,51,59,51,48,54,43,46,67,72,64,38,95,71,50,80,79,38,46,78,42,80,75,47,65,41,82,102